Protein AF-A0A959AW66-F1 (afdb_monomer_lite)

Secondary structure (DSSP, 8-state):
--------SSS--SGGGGEEEEEEEEE-TTS-EEEEEEEEEE--TTS--EE-TT-HHHHHHHHHHHHH-TT--EEE-TT-EEEE--

Foldseek 3Di:
DQDPDFDAADDDLPDPVQKHWDKAFDADPVRHTAKIFTFIWGHDHRDTIDGDPVLVNLVVCVVCCCVPPVPAQWDQDSRRITHGHD

pLDDT: mean 90.66, std 10.22, range [47.41, 98.25]

Radius of gyration: 14.08 Å; chains: 1; bounding box: 38×23×39 Å

Sequence (86 aa):
SLGNFCTYGRFSLSGPAGFAPIVSVTVGKDGAFLEGQVTPIYQQKAHGPRIDGQKRAINTLIELTRADFPETELLITKEGKLTTKE

Structure (mmCIF, N/CA/C/O backbone):
data_AF-A0A959AW66-F1
#
_entry.id   AF-A0A959AW66-F1
#
loop_
_atom_site.group_PDB
_atom_site.id
_atom_site.type_symbol
_atom_site.label_atom_id
_atom_site.label_alt_id
_atom_site.label_comp_id
_atom_site.label_asym_id
_atom_site.label_entity_id
_atom_site.label_seq_id
_atom_site.pdbx_PDB_ins_code
_atom_site.Cartn_x
_atom_site.Cartn_y
_atom_site.Cartn_z
_atom_site.occupancy
_atom_site.B_iso_or_equiv
_atom_site.auth_seq_id
_atom_site.auth_comp_id
_atom_site.auth_asym_id
_atom_site.auth_atom_id
_atom_site.pdbx_PDB_model_num
ATOM 1 N N . SER A 1 1 ? -1.783 -11.583 0.027 1.00 47.41 1 SER A N 1
ATOM 2 C CA . SER A 1 1 ? -0.381 -11.638 0.492 1.00 47.41 1 SER A CA 1
ATOM 3 C C . SER A 1 1 ? 0.314 -10.356 0.067 1.00 47.41 1 SER A C 1
ATOM 5 O O . SER A 1 1 ? 0.261 -10.043 -1.117 1.00 47.41 1 SER A O 1
ATOM 7 N N . LEU A 1 2 ? 0.899 -9.593 0.997 1.00 66.25 2 LEU A N 1
ATOM 8 C CA . LEU A 1 2 ? 1.779 -8.468 0.658 1.00 66.25 2 LEU A CA 1
ATOM 9 C C . LEU A 1 2 ? 3.155 -9.052 0.328 1.00 66.25 2 LEU A C 1
ATOM 11 O O . LEU A 1 2 ? 3.898 -9.451 1.221 1.00 66.25 2 LEU A O 1
ATOM 15 N N . GLY A 1 3 ? 3.464 -9.186 -0.961 1.00 63.81 3 GLY A N 1
ATOM 16 C CA . GLY A 1 3 ? 4.775 -9.668 -1.390 1.00 63.81 3 GLY A CA 1
ATOM 17 C C . GLY A 1 3 ? 5.865 -8.643 -1.062 1.00 63.81 3 GLY A C 1
ATOM 18 O O . GLY A 1 3 ? 5.704 -7.460 -1.350 1.00 63.81 3 GLY A O 1
ATOM 19 N N . ASN A 1 4 ? 6.992 -9.077 -0.494 1.00 66.62 4 ASN A N 1
ATOM 20 C CA . ASN A 1 4 ? 8.113 -8.203 -0.121 1.00 66.62 4 ASN A CA 1
ATOM 21 C C . ASN A 1 4 ? 9.062 -7.907 -1.306 1.00 66.62 4 ASN A C 1
ATOM 23 O O . ASN A 1 4 ? 10.280 -8.054 -1.213 1.00 66.62 4 ASN A O 1
ATOM 27 N N . PHE A 1 5 ? 8.513 -7.501 -2.450 1.00 68.50 5 PHE A N 1
ATOM 28 C CA . PHE A 1 5 ? 9.275 -7.399 -3.695 1.00 68.50 5 PHE A CA 1
ATOM 29 C C . PHE A 1 5 ? 9.880 -6.008 -3.917 1.00 68.50 5 PHE A C 1
ATOM 31 O O . PHE A 1 5 ? 9.344 -5.194 -4.665 1.00 68.50 5 PHE A O 1
ATOM 38 N N . CYS A 1 6 ? 11.052 -5.780 -3.319 1.00 71.94 6 CYS A N 1
ATOM 39 C CA . CYS A 1 6 ? 11.991 -4.720 -3.703 1.00 71.94 6 CYS A CA 1
ATOM 40 C C . CYS A 1 6 ? 13.065 -5.314 -4.626 1.00 71.94 6 CYS A C 1
ATOM 42 O O . CYS A 1 6 ? 14.127 -5.751 -4.187 1.00 71.94 6 CYS A O 1
ATOM 44 N N . THR A 1 7 ? 12.749 -5.409 -5.911 1.00 74.31 7 THR A N 1
ATOM 45 C CA . THR A 1 7 ? 13.527 -6.151 -6.905 1.00 74.31 7 THR A CA 1
ATOM 46 C C . THR A 1 7 ? 14.596 -5.285 -7.574 1.00 74.31 7 THR A C 1
ATOM 48 O O . THR A 1 7 ? 14.437 -4.079 -7.729 1.00 74.31 7 THR A O 1
ATOM 51 N N . TYR A 1 8 ? 15.698 -5.917 -7.993 1.00 67.75 8 TYR A N 1
ATOM 52 C CA . TYR A 1 8 ? 16.858 -5.242 -8.598 1.00 67.75 8 TYR A CA 1
ATOM 53 C C . TYR A 1 8 ? 17.175 -5.727 -10.031 1.00 67.75 8 TYR A C 1
ATOM 55 O O . TYR A 1 8 ? 18.126 -5.268 -10.662 1.00 67.75 8 TYR A O 1
ATOM 63 N N . GLY A 1 9 ? 16.406 -6.672 -10.587 1.00 68.38 9 GLY A N 1
ATOM 64 C CA . GLY A 1 9 ? 16.827 -7.380 -11.802 1.00 68.38 9 GLY A CA 1
ATOM 65 C C . GLY A 1 9 ? 15.725 -8.102 -12.570 1.00 68.38 9 GLY A C 1
ATOM 66 O O . GLY A 1 9 ? 14.915 -7.466 -13.233 1.00 68.38 9 GLY A O 1
ATOM 67 N N . ARG A 1 10 ? 15.756 -9.442 -12.549 1.00 74.75 10 ARG A N 1
ATOM 68 C CA . ARG A 1 10 ? 15.105 -10.360 -13.516 1.00 74.75 10 ARG A CA 1
ATOM 69 C C . ARG A 1 10 ? 13.566 -10.373 -13.523 1.00 74.75 10 ARG A C 1
ATOM 71 O O . ARG A 1 10 ? 12.977 -11.218 -14.188 1.00 74.75 10 ARG A O 1
ATOM 78 N N . PHE A 1 11 ? 12.921 -9.457 -12.813 1.00 82.25 11 PHE A N 1
ATOM 79 C CA . PHE A 1 11 ? 11.471 -9.315 -12.829 1.00 82.25 11 PHE A CA 1
ATOM 80 C C . PHE A 1 11 ? 11.040 -8.415 -13.987 1.00 82.25 11 PHE A C 1
ATOM 82 O O . PHE A 1 11 ? 11.749 -7.479 -14.373 1.00 82.25 11 PHE A O 1
ATOM 89 N N . SER A 1 12 ? 9.871 -8.705 -14.559 1.00 84.44 12 SER A N 1
ATOM 90 C CA . SER A 1 12 ? 9.242 -7.737 -15.450 1.00 84.44 12 SER A CA 1
ATOM 91 C C . SER A 1 12 ? 8.789 -6.541 -14.622 1.00 84.44 12 SER A C 1
ATOM 93 O O . SER A 1 12 ? 8.082 -6.708 -13.636 1.00 84.44 12 SER A O 1
ATOM 95 N N . LEU A 1 13 ? 9.198 -5.344 -15.037 1.00 86.75 13 LEU A N 1
ATOM 96 C CA . LEU A 1 13 ? 8.787 -4.070 -14.439 1.00 86.75 13 LEU A CA 1
ATOM 97 C C . LEU A 1 13 ? 7.896 -3.270 -15.404 1.00 86.75 13 LEU A C 1
ATOM 99 O O . LEU A 1 13 ? 7.765 -2.055 -15.283 1.00 86.75 13 LEU A O 1
ATOM 103 N N . SER A 1 14 ? 7.331 -3.936 -16.415 1.00 86.88 14 SER A N 1
ATOM 104 C CA . SER A 1 14 ? 6.424 -3.311 -17.376 1.00 86.88 14 SER A CA 1
ATOM 105 C C . SER A 1 14 ? 5.041 -3.104 -16.762 1.00 86.88 14 SER A C 1
ATOM 107 O O . SER A 1 14 ? 4.465 -4.040 -16.204 1.00 86.88 14 SER A O 1
ATOM 109 N N . GLY A 1 15 ? 4.474 -1.910 -16.939 1.00 88.06 15 GLY A N 1
ATOM 110 C CA . GLY A 1 15 ? 3.117 -1.612 -16.483 1.00 88.06 15 GLY A CA 1
ATOM 111 C C . GLY A 1 15 ? 2.968 -1.755 -14.959 1.00 88.06 15 GLY A C 1
ATOM 112 O O . GLY A 1 15 ? 3.893 -1.384 -14.234 1.00 88.06 15 GLY A O 1
ATOM 113 N N . PRO A 1 16 ? 1.841 -2.301 -14.458 1.00 87.50 16 PRO A N 1
ATOM 114 C CA . PRO A 1 16 ? 1.568 -2.419 -13.022 1.00 87.50 16 PRO A CA 1
ATOM 115 C C . PRO A 1 16 ? 2.649 -3.157 -12.223 1.00 87.50 16 PRO A C 1
ATOM 117 O O . PRO A 1 16 ? 2.872 -2.834 -11.063 1.00 87.50 16 PRO A O 1
ATOM 120 N N . ALA A 1 17 ? 3.373 -4.093 -12.849 1.00 87.81 17 ALA A N 1
ATOM 121 C CA . ALA A 1 17 ? 4.451 -4.840 -12.198 1.00 87.81 17 ALA A CA 1
ATOM 122 C C . ALA A 1 17 ? 5.650 -3.960 -11.785 1.00 87.81 17 ALA A C 1
ATOM 124 O O . ALA A 1 17 ? 6.473 -4.375 -10.973 1.00 87.81 17 ALA A O 1
ATOM 125 N N . GLY A 1 18 ? 5.763 -2.747 -12.337 1.00 90.62 18 GLY A N 1
ATOM 126 C CA . GLY A 1 18 ? 6.795 -1.777 -11.972 1.00 90.62 18 GLY A CA 1
ATOM 127 C C . GLY A 1 18 ? 6.453 -0.907 -10.759 1.00 90.62 18 GLY A C 1
ATOM 128 O O . GLY A 1 18 ? 7.325 -0.172 -10.293 1.00 90.62 18 GLY A O 1
ATOM 129 N N . PHE A 1 19 ? 5.220 -0.954 -10.244 1.00 91.12 19 PHE A N 1
ATOM 130 C CA . PHE A 1 19 ? 4.763 -0.119 -9.127 1.00 91.12 19 PHE A CA 1
ATOM 131 C C . PHE A 1 19 ? 4.480 -0.987 -7.908 1.00 91.12 19 PHE A C 1
ATOM 133 O O . PHE A 1 19 ? 3.968 -2.096 -8.029 1.00 91.12 19 PHE A O 1
ATOM 140 N N . ALA A 1 20 ? 4.803 -0.482 -6.722 1.00 92.38 20 ALA A N 1
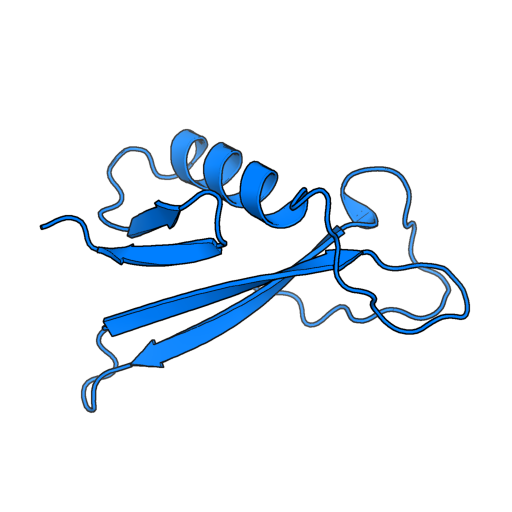ATOM 141 C CA . ALA A 1 20 ? 4.531 -1.194 -5.483 1.00 92.38 20 ALA A CA 1
ATOM 142 C C . ALA A 1 20 ? 4.165 -0.222 -4.352 1.00 92.38 20 ALA A C 1
ATOM 144 O O . ALA A 1 20 ? 4.646 0.915 -4.326 1.00 92.38 20 ALA A O 1
ATOM 145 N N . PRO A 1 21 ? 3.314 -0.643 -3.408 1.00 93.62 21 PRO A N 1
ATOM 146 C CA . PRO A 1 21 ? 3.111 0.073 -2.162 1.00 93.62 21 PRO A CA 1
ATOM 147 C C . PRO A 1 21 ? 4.097 -0.411 -1.090 1.00 93.62 21 PRO A C 1
ATOM 149 O O . PRO A 1 21 ? 4.323 -1.610 -0.936 1.00 93.62 21 PRO A O 1
ATOM 152 N N . ILE A 1 22 ? 4.623 0.511 -0.288 1.00 94.12 22 ILE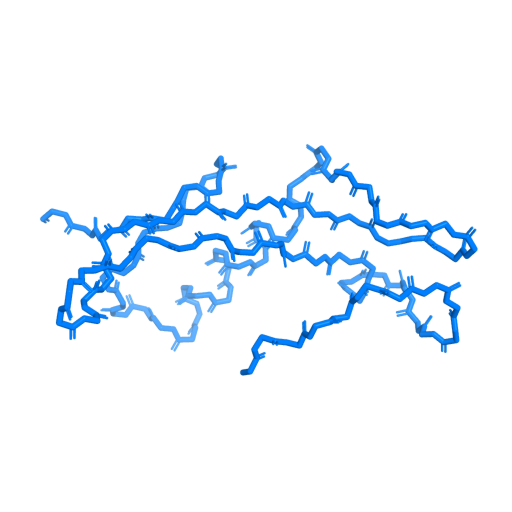 A N 1
ATOM 153 C CA . ILE A 1 22 ? 5.117 0.200 1.058 1.00 94.12 22 ILE A CA 1
ATOM 154 C C . ILE A 1 22 ? 4.004 0.590 2.024 1.00 94.12 22 ILE A C 1
ATOM 156 O O . ILE A 1 22 ? 3.582 1.746 2.027 1.00 94.12 22 ILE A O 1
ATOM 160 N N . VAL A 1 23 ? 3.511 -0.364 2.810 1.00 94.69 23 VAL A N 1
ATOM 161 C CA . VAL A 1 23 ? 2.404 -0.137 3.744 1.00 94.69 23 VAL A CA 1
ATOM 162 C C . VAL A 1 23 ? 2.937 -0.158 5.168 1.00 94.69 23 VAL A C 1
ATOM 164 O O . VAL A 1 23 ? 3.414 -1.187 5.640 1.00 94.69 23 VAL A O 1
ATOM 167 N N . SER A 1 24 ? 2.831 0.978 5.846 1.00 96.19 24 SER A N 1
ATOM 168 C CA . SER A 1 24 ? 3.056 1.096 7.284 1.00 96.19 24 SER A CA 1
ATOM 169 C C . SER A 1 24 ? 1.707 1.071 7.985 1.00 96.19 24 SER A C 1
ATOM 171 O O . SER A 1 24 ? 0.803 1.799 7.581 1.00 96.19 24 SER A O 1
ATOM 173 N N . VAL A 1 25 ? 1.563 0.254 9.026 1.00 96.25 25 VAL A N 1
ATOM 174 C CA . VAL A 1 25 ? 0.333 0.174 9.824 1.00 96.25 25 VAL A CA 1
ATOM 175 C C . VAL A 1 25 ? 0.647 0.335 11.301 1.00 96.25 25 VAL A C 1
ATOM 177 O O . VAL A 1 25 ? 1.661 -0.166 11.788 1.00 96.25 25 VAL A O 1
ATOM 180 N N . THR A 1 26 ? -0.253 1.008 12.002 1.00 97.62 26 THR A N 1
ATOM 181 C CA . THR A 1 26 ? -0.284 1.091 13.456 1.00 97.62 26 THR A CA 1
ATOM 182 C C . THR A 1 26 ? -1.412 0.195 13.944 1.00 97.62 26 THR A C 1
ATOM 184 O O . THR A 1 26 ? -2.545 0.289 13.465 1.00 97.62 26 THR A O 1
ATOM 187 N N . VAL A 1 27 ? -1.101 -0.678 14.899 1.00 97.19 27 VAL A N 1
ATOM 188 C CA . VAL A 1 27 ? -2.063 -1.610 15.492 1.00 97.19 27 VAL A CA 1
ATOM 189 C C . VAL A 1 27 ? -2.147 -1.419 17.003 1.00 97.19 27 VAL A C 1
ATOM 191 O O . VAL A 1 27 ? -1.169 -1.039 17.651 1.00 97.19 27 VAL A O 1
ATOM 194 N N . GLY A 1 28 ? -3.330 -1.673 17.555 1.00 97.12 28 GLY A N 1
ATOM 195 C CA . GLY A 1 28 ? -3.588 -1.727 18.984 1.00 97.12 28 GLY A CA 1
ATOM 196 C C . GLY A 1 28 ? -2.891 -2.915 19.644 1.00 97.12 28 GLY A C 1
ATOM 197 O O . GLY A 1 28 ? -2.388 -3.826 18.984 1.00 97.12 28 GLY A O 1
ATOM 198 N N . LYS A 1 29 ? -2.870 -2.923 20.981 1.00 97.19 29 LYS A N 1
ATOM 199 C CA . LYS A 1 29 ? -2.265 -4.017 21.768 1.00 97.19 29 LYS A CA 1
ATOM 200 C C . LYS A 1 29 ? -2.963 -5.363 21.557 1.00 97.19 29 LYS A C 1
ATOM 202 O O . LYS A 1 29 ? -2.353 -6.406 21.754 1.00 97.19 29 LYS A O 1
ATOM 207 N N . ASP A 1 30 ? -4.231 -5.317 21.182 1.00 97.19 30 ASP A N 1
ATOM 208 C CA . ASP A 1 30 ? -5.088 -6.443 20.819 1.00 97.19 30 ASP A CA 1
ATOM 209 C C . ASP A 1 30 ? -4.959 -6.849 19.339 1.00 97.19 30 ASP A C 1
ATOM 211 O O . ASP A 1 30 ? -5.597 -7.803 18.904 1.00 97.19 30 ASP A O 1
ATOM 215 N N . GLY A 1 31 ? -4.131 -6.143 18.561 1.00 95.50 31 GLY A N 1
ATOM 216 C CA . GLY A 1 31 ? -3.979 -6.351 17.124 1.00 95.50 31 GLY A CA 1
ATOM 217 C C . GLY A 1 31 ? -5.024 -5.629 16.271 1.00 95.50 31 GLY A C 1
ATOM 218 O O . GLY A 1 31 ? -5.013 -5.807 15.052 1.00 95.50 31 GLY A O 1
ATOM 219 N N . ALA A 1 32 ? -5.899 -4.806 16.862 1.00 95.19 32 ALA A N 1
ATOM 220 C CA . ALA A 1 32 ? -6.853 -4.008 16.100 1.00 95.19 32 ALA A CA 1
ATOM 221 C C . ALA A 1 32 ? -6.124 -3.009 15.188 1.00 95.19 32 ALA A C 1
ATOM 223 O O . ALA A 1 32 ? -5.166 -2.359 15.602 1.00 95.19 32 ALA A O 1
ATOM 224 N N . PHE A 1 33 ? -6.574 -2.863 13.943 1.00 95.56 33 PHE A N 1
ATOM 225 C CA . PHE A 1 33 ? -6.063 -1.821 13.055 1.00 95.56 33 PHE A CA 1
ATOM 226 C C . PHE A 1 33 ? -6.460 -0.437 13.587 1.00 95.56 33 PHE A C 1
ATOM 228 O O . PHE A 1 33 ? -7.628 -0.219 13.898 1.00 95.56 33 PHE A O 1
ATOM 235 N N . LEU A 1 34 ? -5.500 0.488 13.677 1.00 96.19 34 LEU A N 1
ATOM 236 C CA . LEU A 1 34 ? -5.751 1.868 14.104 1.00 96.19 34 LEU A CA 1
ATOM 237 C C . LEU A 1 34 ? -5.654 2.834 12.921 1.00 96.19 34 LEU A C 1
ATOM 239 O O . LEU A 1 34 ? -6.590 3.571 12.632 1.00 96.19 34 LEU A O 1
ATOM 243 N N . GLU A 1 35 ? -4.525 2.814 12.219 1.00 97.62 35 GLU A N 1
ATOM 244 C CA . GLU A 1 35 ? -4.300 3.627 11.026 1.00 97.62 35 GLU A CA 1
ATOM 245 C C . GLU A 1 35 ? -3.138 3.069 10.203 1.00 97.62 35 GLU A C 1
ATOM 247 O O . GLU A 1 35 ? -2.419 2.157 10.623 1.00 97.62 35 GLU A O 1
ATOM 252 N N . GLY A 1 36 ? -2.914 3.637 9.025 1.00 97.62 36 GLY A N 1
ATOM 253 C CA . GLY A 1 36 ? -1.736 3.327 8.235 1.00 97.62 36 GLY A CA 1
ATOM 254 C C . GLY A 1 36 ? -1.422 4.367 7.172 1.00 97.62 36 GLY A C 1
ATOM 255 O O . GLY A 1 36 ? -2.162 5.324 6.948 1.00 97.62 36 GLY A O 1
ATOM 256 N N . GLN A 1 37 ? -0.302 4.150 6.496 1.00 98.25 37 GLN A N 1
ATOM 257 C CA . GLN A 1 37 ? 0.185 4.987 5.413 1.00 98.25 37 GLN A CA 1
ATOM 258 C C . GLN A 1 37 ? 0.756 4.112 4.302 1.00 98.25 37 GLN A C 1
ATOM 260 O O . GLN A 1 37 ? 1.612 3.255 4.525 1.00 98.25 37 GLN A O 1
ATOM 265 N N . VAL A 1 38 ? 0.323 4.388 3.079 1.00 97.62 38 VAL A N 1
ATOM 266 C CA . VAL A 1 38 ? 0.885 3.847 1.851 1.00 97.62 38 VAL A CA 1
ATOM 267 C C . VAL A 1 38 ? 1.907 4.836 1.315 1.00 97.62 38 VAL A C 1
ATOM 269 O O . VAL A 1 38 ? 1.580 5.976 0.988 1.00 97.62 38 VAL A O 1
ATOM 272 N N . THR A 1 39 ? 3.150 4.389 1.189 1.00 97.12 39 THR A N 1
ATOM 273 C CA . THR A 1 39 ? 4.193 5.105 0.458 1.00 97.12 39 THR A CA 1
ATOM 274 C C . THR A 1 39 ? 4.315 4.480 -0.931 1.00 97.12 39 THR A C 1
ATOM 276 O O . THR A 1 39 ? 4.722 3.319 -1.038 1.00 97.12 39 THR A O 1
ATOM 279 N N . PRO A 1 40 ? 3.937 5.194 -2.005 1.00 96.25 40 PRO A N 1
ATOM 280 C CA . PRO A 1 40 ? 3.996 4.648 -3.348 1.00 96.25 40 PRO A CA 1
ATOM 281 C C . PRO A 1 40 ? 5.446 4.653 -3.831 1.00 96.25 40 PRO A C 1
ATOM 283 O O . PRO A 1 40 ? 6.142 5.668 -3.745 1.00 96.25 40 PRO A O 1
ATOM 286 N N . ILE A 1 41 ? 5.895 3.524 -4.367 1.00 94.69 41 ILE A N 1
ATOM 287 C CA . ILE A 1 41 ? 7.201 3.398 -5.004 1.00 94.69 41 ILE A CA 1
ATOM 288 C C . ILE A 1 41 ? 7.064 2.870 -6.430 1.00 94.69 41 ILE A C 1
ATOM 290 O O . ILE A 1 41 ? 6.116 2.164 -6.777 1.00 94.69 41 ILE A O 1
ATOM 294 N N . TYR A 1 42 ? 8.054 3.181 -7.255 1.00 92.44 42 TYR A N 1
ATOM 295 C CA . TYR A 1 42 ? 8.288 2.497 -8.515 1.00 92.44 42 TYR A CA 1
ATOM 296 C C . TYR A 1 42 ? 9.674 1.857 -8.500 1.00 92.44 42 TYR A C 1
ATOM 298 O O . TYR A 1 42 ? 10.598 2.307 -7.813 1.00 92.44 42 TYR A O 1
ATOM 306 N N . GLN A 1 43 ? 9.795 0.772 -9.250 1.00 90.06 43 GLN A N 1
ATOM 307 C CA . GLN A 1 43 ? 11.008 -0.018 -9.365 1.00 90.06 43 GLN A CA 1
ATOM 308 C C . GLN A 1 43 ? 11.612 0.177 -10.752 1.00 90.06 43 GLN A C 1
ATOM 310 O O . GLN A 1 43 ? 10.905 0.298 -11.753 1.00 90.06 43 GLN A O 1
ATOM 315 N N . GLN A 1 44 ? 12.939 0.197 -10.815 1.00 87.25 44 GLN A N 1
ATOM 316 C CA . GLN A 1 44 ? 13.692 0.244 -12.063 1.00 87.25 44 GLN A CA 1
ATOM 317 C C . GLN A 1 44 ? 14.796 -0.802 -12.019 1.00 87.25 44 GLN A C 1
ATOM 319 O O . GLN A 1 44 ? 15.358 -1.092 -10.966 1.00 87.25 44 GLN A O 1
ATOM 324 N N . LYS A 1 45 ? 15.136 -1.363 -13.182 1.00 85.50 45 LYS A N 1
ATOM 325 C CA . LYS A 1 45 ? 16.247 -2.314 -13.273 1.00 85.50 45 LYS A CA 1
ATOM 326 C C . LYS A 1 45 ? 17.543 -1.645 -12.819 1.00 85.50 45 LYS A C 1
ATOM 328 O O . LYS A 1 45 ? 17.770 -0.472 -13.122 1.00 85.50 45 LYS A O 1
ATOM 333 N N . ALA A 1 46 ? 18.381 -2.411 -12.123 1.00 84.00 46 ALA A N 1
ATOM 334 C CA . ALA A 1 46 ? 19.682 -1.975 -11.621 1.00 84.00 46 ALA A CA 1
ATOM 335 C C . ALA A 1 46 ? 19.652 -0.780 -10.642 1.00 84.00 46 ALA A C 1
ATOM 337 O O . ALA A 1 46 ? 20.702 -0.226 -10.322 1.00 84.00 46 ALA A O 1
ATOM 338 N N . HIS A 1 47 ? 18.478 -0.413 -10.114 1.00 82.62 47 HIS A N 1
ATOM 339 C CA . HIS A 1 47 ? 18.317 0.633 -9.106 1.00 82.62 47 HIS A CA 1
ATOM 340 C C . HIS A 1 47 ? 17.414 0.140 -7.971 1.00 82.62 47 HIS A C 1
ATOM 342 O O . HIS A 1 47 ? 16.565 -0.725 -8.165 1.00 82.62 47 HIS A O 1
ATOM 348 N N . GLY A 1 48 ? 17.601 0.688 -6.770 1.00 84.81 48 GLY A N 1
ATOM 349 C CA . GLY A 1 48 ? 16.661 0.471 -5.668 1.00 84.81 48 GLY A CA 1
ATOM 350 C C . GLY A 1 48 ? 15.315 1.173 -5.911 1.00 84.81 48 GLY A C 1
ATOM 351 O O . GLY A 1 48 ? 15.209 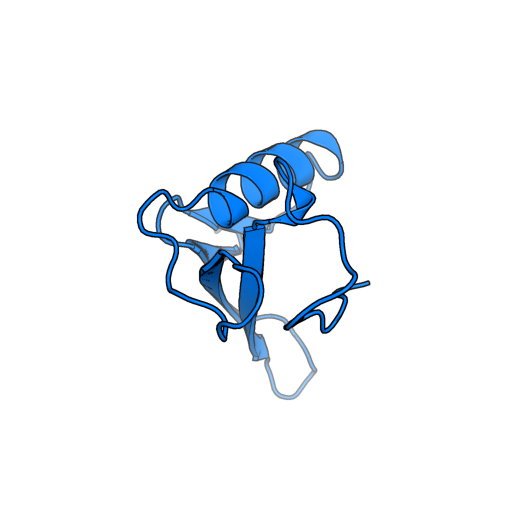1.994 -6.828 1.00 84.81 48 GLY A O 1
ATOM 352 N N . PRO A 1 49 ? 14.300 0.906 -5.072 1.00 89.62 49 PRO A N 1
ATOM 353 C CA . PRO A 1 49 ? 13.006 1.568 -5.175 1.00 89.62 49 PRO A CA 1
ATOM 354 C C . PRO A 1 49 ? 13.136 3.094 -5.069 1.00 89.62 49 PRO A C 1
ATOM 356 O O . PRO A 1 49 ? 14.058 3.638 -4.444 1.00 89.62 49 PRO A O 1
ATOM 359 N N . ARG A 1 50 ? 12.206 3.795 -5.712 1.00 92.69 50 ARG A N 1
ATOM 360 C CA . ARG A 1 50 ? 12.106 5.257 -5.722 1.00 92.69 50 ARG A CA 1
ATOM 361 C C . ARG A 1 50 ? 10.671 5.663 -5.442 1.00 92.69 50 ARG A C 1
ATOM 363 O O . ARG A 1 50 ? 9.757 4.948 -5.834 1.00 92.69 50 ARG A O 1
ATOM 370 N N . ILE A 1 51 ? 10.479 6.805 -4.788 1.00 95.50 51 ILE A N 1
ATOM 371 C CA . ILE A 1 51 ? 9.139 7.334 -4.514 1.00 95.50 51 ILE A CA 1
ATOM 372 C C . ILE A 1 51 ? 8.420 7.611 -5.834 1.00 95.50 51 ILE A C 1
ATOM 374 O O . ILE A 1 51 ? 8.938 8.318 -6.698 1.00 95.50 51 ILE A O 1
ATOM 378 N N . ASP A 1 52 ? 7.219 7.062 -5.984 1.00 95.81 52 ASP A N 1
ATOM 379 C CA . ASP A 1 52 ? 6.375 7.295 -7.148 1.00 95.81 52 ASP A CA 1
ATOM 380 C C . ASP A 1 52 ? 5.493 8.527 -6.941 1.00 95.81 52 ASP A C 1
ATOM 382 O O . ASP A 1 52 ? 4.401 8.444 -6.381 1.00 95.81 52 ASP A O 1
ATOM 386 N N . GLY A 1 53 ? 5.948 9.677 -7.445 1.00 96.56 53 GLY A N 1
ATOM 387 C CA . GLY A 1 53 ? 5.191 10.933 -7.394 1.00 96.56 53 GLY A CA 1
ATOM 388 C C . GLY A 1 53 ? 3.846 10.889 -8.133 1.00 96.56 53 GLY A C 1
ATOM 389 O O . GLY A 1 53 ? 2.970 11.698 -7.843 1.00 96.56 53 GLY A O 1
ATOM 390 N N . GLN A 1 54 ? 3.646 9.925 -9.040 1.00 96.50 54 GLN A N 1
ATOM 391 C CA . GLN A 1 54 ? 2.361 9.711 -9.717 1.00 96.50 54 GLN A CA 1
ATOM 392 C C . GLN A 1 54 ? 1.361 8.922 -8.862 1.00 96.50 54 GLN A C 1
ATOM 394 O O . GLN A 1 54 ? 0.202 8.785 -9.251 1.00 96.50 54 GLN A O 1
ATOM 399 N N . LYS A 1 55 ? 1.795 8.398 -7.705 1.00 97.44 55 LYS A N 1
ATOM 400 C CA . LYS A 1 55 ? 0.962 7.660 -6.748 1.00 97.44 55 LYS A CA 1
ATOM 401 C C . LYS A 1 55 ? 0.213 6.474 -7.375 1.00 97.44 55 LYS A C 1
ATOM 403 O O . LYS A 1 55 ? -0.889 6.135 -6.946 1.00 97.44 55 LYS A O 1
ATOM 408 N N . ARG A 1 56 ? 0.799 5.810 -8.380 1.00 96.38 56 ARG A N 1
ATOM 409 C CA . ARG A 1 56 ? 0.104 4.778 -9.174 1.00 96.38 56 ARG A CA 1
ATOM 410 C C . ARG A 1 56 ? -0.308 3.590 -8.319 1.00 96.38 56 ARG A C 1
ATOM 412 O O . ARG A 1 56 ? -1.451 3.165 -8.400 1.00 96.38 56 ARG A O 1
ATOM 419 N N . ALA A 1 57 ? 0.572 3.138 -7.426 1.00 95.38 57 ALA A N 1
ATOM 420 C CA . ALA A 1 57 ? 0.248 2.075 -6.477 1.00 95.38 57 ALA A CA 1
ATOM 421 C C . ALA A 1 57 ? -0.934 2.429 -5.550 1.00 95.38 57 ALA A C 1
ATOM 423 O O . ALA A 1 57 ? -1.738 1.555 -5.248 1.00 95.38 57 ALA A O 1
ATOM 424 N N . ILE A 1 58 ? -1.078 3.695 -5.130 1.00 97.75 58 ILE A N 1
ATOM 425 C CA . ILE A 1 58 ? -2.224 4.139 -4.312 1.00 97.75 58 ILE A CA 1
ATOM 426 C C . ILE A 1 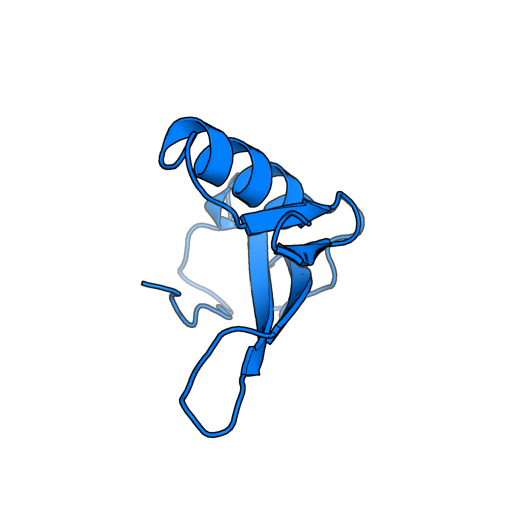58 ? -3.513 4.076 -5.135 1.00 97.75 58 ILE A C 1
ATOM 428 O O . ILE A 1 58 ? -4.504 3.529 -4.664 1.00 97.75 58 ILE A O 1
ATOM 432 N N . ASN A 1 59 ? -3.497 4.593 -6.366 1.00 97.31 59 ASN A N 1
ATOM 433 C CA . ASN A 1 59 ? -4.671 4.549 -7.241 1.00 97.31 59 ASN A CA 1
ATOM 434 C C . ASN A 1 59 ? -5.101 3.103 -7.518 1.00 97.31 59 ASN A C 1
ATOM 436 O O . ASN A 1 59 ? -6.275 2.781 -7.368 1.00 97.31 59 ASN A O 1
ATOM 440 N N . THR A 1 60 ? -4.146 2.218 -7.818 1.00 95.75 60 THR A N 1
ATOM 441 C CA . THR A 1 60 ? -4.419 0.789 -8.008 1.00 95.75 60 THR A CA 1
ATOM 442 C C . THR A 1 60 ? -4.990 0.143 -6.744 1.00 95.75 60 THR A C 1
ATOM 444 O O . THR A 1 60 ? -5.934 -0.633 -6.846 1.00 95.75 60 THR A O 1
ATOM 447 N N . LEU A 1 61 ? -4.482 0.475 -5.550 1.00 95.75 61 LEU A N 1
ATOM 448 C CA . LEU A 1 61 ? -5.067 -0.014 -4.296 1.00 95.75 61 LEU A CA 1
ATOM 449 C C . LEU A 1 61 ? -6.518 0.447 -4.130 1.00 95.75 61 LEU A C 1
ATOM 451 O O . LEU A 1 61 ? -7.372 -0.375 -3.835 1.00 95.75 61 LEU A O 1
ATOM 455 N N . ILE A 1 62 ? -6.814 1.729 -4.359 1.00 97.06 62 ILE A N 1
ATOM 456 C CA . ILE A 1 62 ? -8.183 2.262 -4.263 1.00 97.06 62 ILE A CA 1
ATOM 457 C C . ILE A 1 62 ? -9.123 1.536 -5.232 1.00 97.06 62 ILE A C 1
ATOM 459 O O . ILE A 1 62 ? -10.228 1.157 -4.844 1.00 97.06 62 ILE A O 1
ATOM 463 N N . GLU A 1 63 ? -8.702 1.358 -6.484 1.00 96.81 63 GLU A N 1
ATOM 464 C CA . GLU A 1 63 ? -9.491 0.682 -7.518 1.00 96.81 63 GLU A CA 1
ATOM 4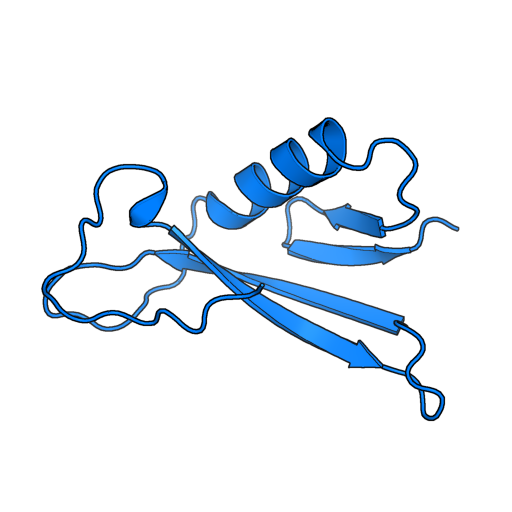65 C C . GLU A 1 63 ? -9.782 -0.774 -7.143 1.00 96.81 63 GLU A C 1
ATOM 467 O O . GLU A 1 63 ? -10.945 -1.176 -7.125 1.00 96.81 63 GLU A O 1
ATOM 472 N N . LEU A 1 64 ? -8.750 -1.539 -6.777 1.00 95.75 64 LEU A N 1
ATOM 473 C CA . LEU A 1 64 ? -8.893 -2.951 -6.419 1.00 95.75 64 LEU A CA 1
ATOM 474 C C . LEU A 1 64 ? -9.680 -3.140 -5.121 1.00 95.75 64 LEU A C 1
ATOM 476 O O . LEU A 1 64 ? -10.563 -3.986 -5.063 1.00 95.75 64 LEU A O 1
ATOM 480 N N . THR A 1 65 ? -9.430 -2.324 -4.093 1.00 96.19 65 THR A N 1
ATOM 481 C CA . THR A 1 65 ? -10.179 -2.404 -2.832 1.00 96.19 65 THR A CA 1
ATOM 482 C C . THR A 1 65 ? -11.670 -2.157 -3.050 1.00 96.19 65 THR A C 1
ATOM 484 O O . THR A 1 65 ? -12.485 -2.869 -2.475 1.00 96.19 65 THR A O 1
ATOM 487 N N . ARG A 1 66 ? -12.046 -1.204 -3.911 1.00 96.06 66 ARG A N 1
ATOM 488 C CA . ARG A 1 66 ? -13.459 -0.953 -4.243 1.00 96.06 66 ARG A CA 1
ATOM 489 C C . ARG A 1 66 ? -14.088 -2.077 -5.057 1.00 96.06 66 ARG A C 1
ATOM 491 O O . ARG A 1 66 ? -15.267 -2.353 -4.866 1.00 96.06 66 ARG A O 1
ATOM 498 N N . ALA A 1 67 ? -13.329 -2.669 -5.976 1.00 97.38 67 ALA A N 1
ATOM 499 C CA . ALA A 1 67 ? -13.812 -3.753 -6.819 1.00 97.38 67 ALA A CA 1
ATOM 500 C C . ALA A 1 67 ? -14.024 -5.046 -6.017 1.00 97.38 67 ALA A C 1
ATOM 502 O O . ALA A 1 67 ? -15.075 -5.671 -6.132 1.00 97.38 67 ALA A O 1
ATOM 503 N N . ASP A 1 68 ? -13.051 -5.410 -5.182 1.00 97.44 68 ASP A N 1
ATOM 504 C CA . ASP A 1 68 ? -13.022 -6.707 -4.503 1.00 97.44 68 ASP A CA 1
ATOM 505 C C . ASP A 1 68 ? -13.696 -6.674 -3.121 1.00 97.44 68 ASP A C 1
ATOM 507 O O . ASP A 1 68 ? -14.219 -7.688 -2.660 1.00 97.44 68 ASP A O 1
ATOM 511 N N . PHE A 1 69 ? -13.701 -5.515 -2.449 1.00 96.38 69 PHE A N 1
ATOM 512 C CA . PHE A 1 69 ? -14.226 -5.346 -1.089 1.00 96.38 69 PHE A CA 1
ATOM 513 C C . PHE A 1 69 ? -15.136 -4.109 -0.973 1.00 96.38 69 PHE A C 1
ATOM 515 O O . PHE A 1 69 ? -14.848 -3.205 -0.187 1.00 96.38 69 PHE A O 1
ATOM 522 N N . PRO A 1 70 ? -16.253 -4.039 -1.718 1.00 94.94 70 PRO A N 1
ATOM 523 C CA .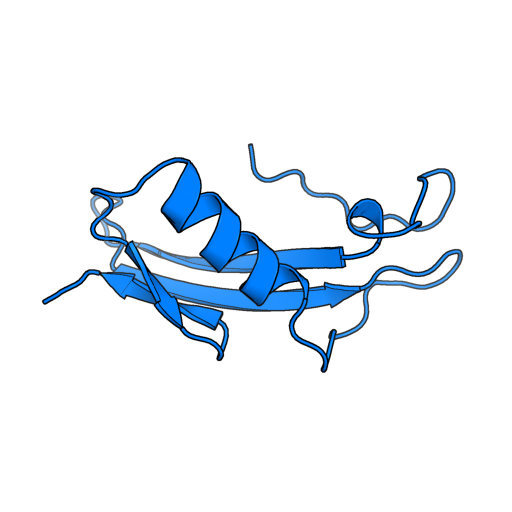 PRO A 1 70 ? -17.116 -2.853 -1.749 1.00 94.94 70 PRO A CA 1
ATOM 524 C C . PRO A 1 70 ? -17.704 -2.475 -0.378 1.00 94.94 70 PRO A C 1
ATOM 526 O O . PRO A 1 70 ? -17.963 -1.301 -0.121 1.00 94.94 70 PRO A O 1
ATOM 529 N N . GLU A 1 71 ? -17.876 -3.452 0.515 1.00 96.50 71 GLU A N 1
ATOM 530 C CA . GLU A 1 71 ? -18.409 -3.269 1.873 1.00 96.50 71 GLU A CA 1
ATOM 531 C C . GLU A 1 71 ? -17.316 -3.031 2.930 1.00 96.50 71 GLU A C 1
ATOM 533 O O . GLU A 1 71 ? -17.600 -3.004 4.123 1.00 96.50 71 GLU A O 1
ATOM 538 N N . THR A 1 72 ? -16.049 -2.873 2.531 1.00 95.88 72 THR A N 1
ATOM 539 C CA . THR A 1 72 ? -14.970 -2.637 3.497 1.00 95.88 72 THR A CA 1
ATOM 540 C C . THR A 1 72 ? -15.131 -1.301 4.216 1.00 95.88 72 THR A C 1
ATOM 542 O O . THR A 1 72 ? -15.436 -0.277 3.601 1.00 95.88 72 THR A O 1
ATOM 545 N N . GLU A 1 73 ? -14.838 -1.294 5.514 1.00 95.50 73 GLU A N 1
ATOM 546 C CA . GLU A 1 73 ? -14.750 -0.076 6.324 1.00 95.50 73 GLU A CA 1
ATOM 547 C C . GLU A 1 73 ? -13.409 0.648 6.159 1.00 95.50 73 GLU A C 1
ATOM 549 O O . GLU A 1 73 ? -13.236 1.750 6.671 1.00 95.50 73 GLU A O 1
ATOM 554 N N . LEU A 1 74 ? -12.462 0.068 5.413 1.00 95.81 74 LEU A N 1
ATOM 555 C CA . LEU A 1 74 ? -11.187 0.702 5.102 1.00 95.81 74 LEU A CA 1
ATOM 556 C C . LEU A 1 74 ? -11.371 1.856 4.104 1.00 95.81 74 LEU A C 1
ATOM 558 O O . LEU A 1 74 ? -11.841 1.676 2.980 1.00 95.81 74 LEU A O 1
ATOM 562 N N . LEU A 1 75 ? -10.898 3.037 4.483 1.00 96.62 75 LEU A N 1
ATOM 563 C CA . LEU A 1 75 ? -10.762 4.206 3.629 1.00 96.62 75 LEU A CA 1
ATOM 564 C C . LEU A 1 75 ? -9.293 4.383 3.227 1.00 96.62 75 LEU A C 1
ATOM 566 O O . LEU A 1 75 ? -8.406 4.463 4.077 1.00 96.62 75 LEU A O 1
ATOM 570 N N . ILE A 1 76 ? -9.046 4.489 1.920 1.00 97.62 76 ILE A N 1
ATOM 571 C CA . ILE A 1 76 ? -7.728 4.787 1.347 1.00 97.62 76 ILE A CA 1
ATOM 572 C C . ILE A 1 76 ? -7.800 6.154 0.663 1.00 97.62 76 ILE A C 1
ATOM 574 O O . ILE A 1 76 ? -8.529 6.326 -0.318 1.00 97.62 76 ILE A O 1
ATOM 578 N N . THR A 1 77 ? -7.058 7.141 1.169 1.00 97.62 77 THR A N 1
ATOM 579 C CA . THR A 1 77 ? -7.024 8.485 0.568 1.00 97.62 77 THR A CA 1
ATOM 580 C C . THR A 1 77 ? -6.082 8.550 -0.636 1.00 97.62 77 THR A C 1
ATOM 582 O O . THR A 1 77 ? -5.188 7.717 -0.800 1.00 97.62 77 THR A O 1
ATOM 585 N N . LYS A 1 78 ? -6.214 9.595 -1.465 1.00 97.31 78 LYS A N 1
ATOM 586 C CA . LYS A 1 78 ? -5.282 9.860 -2.580 1.00 97.31 78 LYS A CA 1
ATOM 587 C C . LYS A 1 78 ? -3.872 10.231 -2.105 1.00 97.31 78 LYS A C 1
ATOM 589 O O . LYS A 1 78 ? -2.931 10.281 -2.895 1.00 97.31 78 LYS A O 1
ATOM 594 N N . GLU A 1 79 ? -3.696 10.490 -0.818 1.00 97.25 79 GLU A N 1
ATOM 595 C CA . GLU A 1 79 ? -2.425 10.765 -0.150 1.00 97.25 79 GLU A CA 1
ATOM 596 C C . GLU A 1 79 ? -1.834 9.493 0.471 1.00 97.25 79 GLU A C 1
ATOM 598 O O . GLU A 1 79 ? -0.731 9.527 1.008 1.00 97.25 79 GLU A O 1
ATOM 603 N N . GLY A 1 80 ? -2.538 8.363 0.358 1.00 97.19 80 GLY A N 1
ATOM 604 C CA . GLY A 1 80 ? -2.112 7.066 0.865 1.00 97.19 80 GLY A CA 1
ATOM 605 C C . GLY A 1 80 ? -2.440 6.841 2.338 1.00 97.19 80 GLY A C 1
ATOM 606 O O . GLY A 1 80 ? -1.995 5.838 2.886 1.00 97.19 80 GLY A O 1
ATOM 607 N N . LYS A 1 81 ? -3.204 7.723 2.992 1.00 98.19 81 LYS A N 1
ATOM 608 C CA . LYS A 1 81 ? -3.627 7.491 4.376 1.00 98.19 81 LYS A CA 1
ATOM 609 C C . LYS A 1 81 ? -4.657 6.362 4.408 1.00 98.19 81 LYS A C 1
ATOM 611 O O . LYS A 1 81 ? -5.575 6.344 3.587 1.00 98.19 81 LYS A O 1
ATOM 616 N N . LEU A 1 82 ? -4.484 5.445 5.353 1.00 98.00 82 LEU A N 1
ATOM 617 C CA . LEU A 1 82 ? -5.392 4.344 5.645 1.00 98.00 82 LEU A CA 1
ATOM 618 C C . LEU A 1 82 ? -6.099 4.633 6.972 1.00 98.00 82 LEU A C 1
ATOM 620 O O . LEU A 1 82 ? -5.436 4.764 8.001 1.00 98.00 82 LEU A O 1
ATOM 624 N N . THR A 1 83 ? -7.423 4.727 6.950 1.00 96.88 83 THR A N 1
ATOM 625 C CA . THR A 1 83 ? -8.270 4.903 8.144 1.00 96.88 83 THR A CA 1
ATOM 626 C C . THR A 1 83 ? -9.502 4.016 8.038 1.00 96.88 83 THR A C 1
ATOM 628 O O . THR A 1 83 ? -9.782 3.480 6.968 1.00 96.88 83 THR A O 1
ATOM 631 N N . THR A 1 84 ? -10.256 3.852 9.118 1.00 95.00 84 THR A N 1
ATOM 632 C CA . THR A 1 84 ? -11.621 3.324 9.023 1.00 95.00 84 THR A CA 1
ATOM 633 C C . THR A 1 84 ? -12.601 4.458 8.720 1.00 95.00 84 THR A C 1
ATOM 635 O O . THR A 1 84 ? -12.278 5.630 8.938 1.00 95.00 84 THR A O 1
ATOM 638 N N . LYS A 1 85 ? -13.776 4.132 8.180 1.00 85.88 85 LYS A N 1
ATOM 639 C CA . LYS A 1 85 ? -14.918 5.054 8.174 1.00 85.88 85 LYS A CA 1
ATOM 640 C C . LYS A 1 85 ? -15.311 5.367 9.626 1.00 85.88 85 LYS A C 1
ATOM 642 O O . LYS A 1 85 ? -15.089 4.540 10.513 1.00 85.88 85 LYS A O 1
ATOM 647 N N . GLU A 1 86 ? -15.810 6.578 9.847 1.00 67.69 86 GLU A N 1
ATOM 648 C CA . GLU A 1 86 ? -16.452 6.973 11.111 1.00 67.69 86 GLU A CA 1
ATOM 649 C C . GLU A 1 86 ? -17.881 6.430 11.188 1.00 67.69 86 GLU A C 1
ATOM 651 O O . GLU A 1 86 ? -18.539 6.369 10.120 1.00 67.69 86 GLU A O 1
#